Protein AF-A0A671R5Q5-F1 (afdb_monomer_lite)

Radius of gyration: 15.62 Å; chains: 1; bounding box: 50×38×36 Å

Foldseek 3Di:
DDEAEDDAQVSVVVVCQCPDPPALRVVVLCCCLPPQWDQDPVRFTFGPDDLVVCAQNKDWDPCPVVPDPDDPFTKIKAQQLVRRHPHDPSSNPRPPPDPDQRSFKMKIWTWDDDPPTTTTQKIKIWGWDWDADPPPRDTDTDIHIYMYSNSNRHD

Secondary structure (DSSP, 8-state):
--EEEP-SHHHHHHHTTT-SSS--HHHHHHHIIIIIEEE-TTS-EEESS-TTTTGGG-EEE--TT--S---SS-EEEE--TTS-TT--HHHHTT---SSSGGG--EEEEEEEE-SS-EEEEEEEEEEEEEEEETTTTEEEEEEEEEEES-GGGT-

pLDDT: mean 75.8, std 13.05, range [41.12, 91.0]

Organism: NCBI:txid1608454

Sequence (155 aa):
IMMRILNNLSDLRETRFGQPCPRHGLKLLWWFAHDCVQIDSNGRMTAQCDPANGAFGFHQFYNVDGLLPKTTLPYYELGNLNTPGSLPHYVTENCTGYSDSSNTDRNIVSFKSSWSSALMCSASFTFHSMSFYSSKQQQTHTHTTCRTTSVCYIV

Structure (mmCIF, N/CA/C/O backbone):
data_AF-A0A671R5Q5-F1
#
_entry.id   AF-A0A671R5Q5-F1
#
loop_
_atom_site.group_PDB
_atom_site.id
_atom_site.type_symbol
_atom_site.label_atom_id
_atom_site.label_alt_id
_atom_site.label_comp_id
_atom_site.label_asym_id
_atom_site.label_entity_id
_atom_site.label_seq_id
_atom_site.pdbx_PDB_ins_code
_atom_site.Cartn_x
_atom_site.Cartn_y
_atom_site.Cartn_z
_atom_site.occupancy
_atom_site.B_iso_or_equiv
_atom_site.auth_seq_id
_atom_site.auth_comp_id
_atom_site.auth_asym_id
_atom_site.auth_atom_id
_atom_site.pdbx_PDB_model_num
ATOM 1 N N . ILE A 1 1 ? 10.943 13.515 9.144 1.00 51.81 1 ILE A N 1
ATOM 2 C CA . ILE A 1 1 ? 10.073 12.910 8.105 1.00 51.81 1 ILE A CA 1
ATOM 3 C C . ILE A 1 1 ? 8.771 13.695 8.093 1.00 51.81 1 ILE A C 1
ATOM 5 O O . ILE A 1 1 ? 8.171 13.838 9.151 1.00 51.81 1 ILE A O 1
ATOM 9 N N . MET A 1 2 ? 8.382 14.272 6.955 1.00 55.28 2 MET A N 1
ATOM 10 C CA . MET A 1 2 ? 7.114 14.995 6.819 1.00 55.28 2 MET A CA 1
ATOM 11 C C . MET A 1 2 ? 6.072 14.029 6.254 1.00 55.28 2 MET A C 1
ATOM 13 O O . MET A 1 2 ? 6.189 13.602 5.109 1.00 55.28 2 MET A O 1
ATOM 17 N N . MET A 1 3 ? 5.097 13.640 7.075 1.00 65.25 3 MET A N 1
ATOM 18 C CA . MET A 1 3 ? 4.002 12.757 6.669 1.00 65.25 3 MET A CA 1
ATOM 19 C C . MET A 1 3 ? 2.825 13.611 6.201 1.00 65.25 3 MET A C 1
ATOM 21 O O . MET A 1 3 ? 2.312 14.420 6.973 1.00 65.25 3 MET A O 1
ATOM 25 N N . ARG A 1 4 ? 2.402 13.442 4.945 1.00 74.06 4 ARG A N 1
ATOM 26 C CA . ARG A 1 4 ? 1.250 14.164 4.382 1.00 74.06 4 ARG A CA 1
ATOM 27 C C . ARG A 1 4 ? -0.003 13.296 4.472 1.00 74.06 4 ARG A C 1
ATOM 29 O O . ARG A 1 4 ? 0.039 12.130 4.087 1.00 74.06 4 ARG A O 1
ATOM 36 N N . ILE A 1 5 ? -1.111 13.853 4.954 1.00 75.50 5 ILE A N 1
ATOM 37 C CA . ILE A 1 5 ? -2.417 13.178 4.920 1.00 75.50 5 ILE A CA 1
ATOM 38 C C . ILE A 1 5 ? -3.061 13.451 3.558 1.00 75.50 5 ILE A C 1
ATOM 40 O O . ILE A 1 5 ? -3.102 14.602 3.131 1.00 75.50 5 ILE A O 1
ATOM 44 N N . LEU A 1 6 ? -3.529 12.403 2.879 1.00 77.94 6 LEU A N 1
ATOM 45 C CA . LEU A 1 6 ? -4.282 12.517 1.629 1.00 77.94 6 LEU A CA 1
ATOM 46 C C . LEU A 1 6 ? -5.766 12.332 1.918 1.00 77.94 6 LEU A C 1
ATOM 48 O O . LEU A 1 6 ? -6.161 11.295 2.461 1.00 77.94 6 LEU A O 1
ATOM 52 N N . ASN A 1 7 ? -6.569 13.316 1.522 1.00 76.06 7 ASN A N 1
ATOM 53 C CA . ASN A 1 7 ? -8.020 13.270 1.687 1.00 76.06 7 ASN A CA 1
ATOM 54 C C . ASN A 1 7 ? -8.759 13.151 0.351 1.00 76.06 7 ASN A C 1
ATOM 56 O O . ASN A 1 7 ? -9.925 12.774 0.340 1.00 76.06 7 ASN A O 1
ATOM 60 N N . ASN A 1 8 ? -8.110 13.491 -0.764 1.00 76.56 8 ASN A N 1
ATOM 61 C CA . ASN A 1 8 ? -8.723 13.491 -2.089 1.00 76.56 8 ASN A CA 1
ATOM 62 C C . ASN A 1 8 ? -7.685 13.259 -3.203 1.00 76.56 8 ASN A C 1
ATOM 64 O O . ASN A 1 8 ? -6.472 13.271 -2.976 1.00 76.56 8 ASN A O 1
ATOM 68 N N . LEU A 1 9 ? -8.173 13.091 -4.432 1.00 77.94 9 LEU A N 1
ATOM 69 C CA . LEU A 1 9 ? -7.342 12.893 -5.620 1.00 77.94 9 LEU A CA 1
ATOM 70 C C . LEU A 1 9 ? -6.397 14.077 -5.910 1.00 77.94 9 LEU A C 1
ATOM 72 O O . LEU A 1 9 ? -5.306 13.876 -6.445 1.00 77.94 9 LEU A O 1
ATOM 76 N N . SER A 1 10 ? -6.782 15.311 -5.563 1.00 79.00 10 SER A N 1
ATOM 77 C CA . SER A 1 10 ? -5.921 16.489 -5.755 1.00 79.00 10 SER A CA 1
ATOM 78 C C . SER A 1 10 ? -4.680 16.413 -4.867 1.00 79.00 10 SER A C 1
ATOM 80 O O . SER A 1 10 ? -3.574 16.646 -5.354 1.00 79.00 10 SER A O 1
ATOM 82 N N . ASP A 1 11 ? -4.841 15.991 -3.608 1.00 7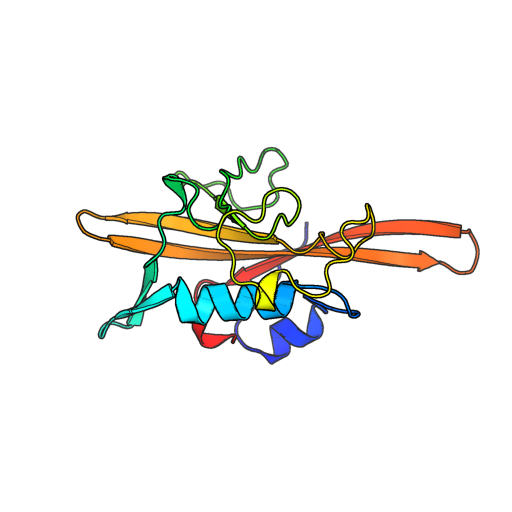9.44 11 ASP A N 1
ATOM 83 C CA . ASP A 1 11 ? -3.713 15.754 -2.704 1.00 79.44 11 ASP A CA 1
ATOM 84 C C . ASP A 1 11 ? -2.748 14.722 -3.291 1.00 79.44 11 ASP A C 1
ATOM 86 O O . ASP A 1 11 ? -1.536 14.927 -3.262 1.00 79.44 11 ASP A O 1
ATOM 90 N N . LEU A 1 12 ? -3.271 13.628 -3.861 1.00 79.88 12 LEU A N 1
ATOM 91 C CA . LEU A 1 12 ? -2.445 12.603 -4.498 1.00 79.88 12 LEU A CA 1
ATOM 92 C C . LEU A 1 12 ? -1.687 13.171 -5.706 1.00 79.88 12 LEU A C 1
ATOM 94 O O . LEU A 1 12 ? -0.484 12.943 -5.837 1.00 79.88 12 LEU A O 1
ATOM 98 N N . ARG A 1 13 ? -2.349 13.952 -6.568 1.00 78.12 13 ARG A N 1
ATOM 99 C CA . ARG A 1 13 ? -1.716 14.560 -7.753 1.00 78.12 13 ARG A CA 1
ATOM 100 C C . ARG A 1 13 ? -0.540 15.463 -7.390 1.00 78.12 13 ARG A C 1
ATOM 102 O O . ARG A 1 13 ? 0.478 15.434 -8.077 1.00 78.12 13 ARG A O 1
ATOM 109 N N . GLU A 1 14 ? -0.649 16.227 -6.310 1.00 79.38 14 GLU A N 1
ATOM 110 C CA . GLU A 1 14 ? 0.429 17.109 -5.850 1.00 79.38 14 GLU A CA 1
ATOM 111 C C . GLU A 1 14 ? 1.665 16.353 -5.353 1.00 79.38 14 GLU A C 1
ATOM 113 O O . GLU A 1 14 ? 2.772 16.891 -5.385 1.00 79.38 14 GLU A O 1
ATOM 118 N N . THR A 1 15 ? 1.505 15.101 -4.920 1.00 74.88 15 THR A N 1
ATOM 119 C CA . THR A 1 15 ? 2.633 14.285 -4.449 1.00 74.88 15 THR A CA 1
ATOM 120 C C . THR A 1 15 ? 3.520 13.789 -5.588 1.00 74.88 15 THR A C 1
ATOM 122 O O . THR A 1 15 ? 4.668 13.441 -5.343 1.00 74.88 15 THR A O 1
ATOM 125 N N . ARG A 1 16 ? 3.028 13.788 -6.838 1.00 74.44 16 ARG A N 1
ATOM 126 C CA . ARG A 1 16 ? 3.673 13.133 -7.995 1.00 74.44 16 ARG A CA 1
ATOM 127 C C . ARG A 1 16 ? 3.847 11.617 -7.834 1.00 74.44 16 ARG A C 1
ATOM 129 O O . ARG A 1 16 ? 4.681 11.015 -8.508 1.00 74.44 16 ARG A O 1
ATOM 136 N N . PHE A 1 17 ? 3.057 10.988 -6.967 1.00 75.00 17 PHE A N 1
ATOM 137 C CA . PHE A 1 17 ? 3.016 9.535 -6.849 1.00 75.00 17 PHE A CA 1
ATOM 138 C C . PHE A 1 17 ? 2.704 8.880 -8.206 1.00 75.00 17 PHE A C 1
ATOM 140 O O . PHE A 1 17 ? 1.806 9.322 -8.927 1.00 75.00 17 PHE A O 1
ATOM 147 N N . GLY A 1 18 ? 3.480 7.855 -8.576 1.00 71.00 18 GLY A N 1
ATOM 148 C CA . GLY A 1 18 ? 3.395 7.209 -9.889 1.00 71.00 18 GLY A CA 1
ATOM 149 C C . GLY A 1 18 ? 3.839 8.079 -11.075 1.00 71.00 18 GLY A C 1
ATOM 150 O O . GLY A 1 18 ? 3.500 7.765 -12.214 1.00 71.00 18 GLY A O 1
ATOM 151 N N . GLN A 1 19 ? 4.588 9.166 -10.840 1.00 70.50 19 GLN A N 1
ATOM 152 C CA . GLN A 1 19 ? 5.145 10.032 -11.886 1.00 70.50 19 GLN A CA 1
ATOM 153 C C . GLN A 1 19 ? 6.659 10.265 -11.704 1.00 70.50 19 GLN A C 1
ATOM 155 O O . GLN A 1 19 ? 7.143 10.300 -10.570 1.00 70.50 19 GLN A O 1
ATOM 160 N N . PRO A 1 20 ? 7.422 10.487 -12.793 1.00 65.69 20 PRO A N 1
ATOM 161 C CA . PRO A 1 20 ? 7.015 10.406 -14.203 1.00 65.69 20 PRO A CA 1
ATOM 162 C C . PRO A 1 20 ? 6.850 8.951 -14.678 1.00 65.69 20 PRO A C 1
ATOM 164 O O . PRO A 1 20 ? 7.353 8.027 -14.043 1.00 65.69 20 PRO A O 1
ATOM 167 N N . CYS A 1 21 ? 6.153 8.741 -15.800 1.00 58.94 21 CYS A N 1
ATOM 168 C CA . CYS A 1 21 ? 6.121 7.437 -16.470 1.00 58.94 21 CYS A CA 1
ATOM 169 C C . CYS A 1 21 ? 7.555 6.934 -16.748 1.00 58.94 21 CYS A C 1
ATOM 171 O O . CYS A 1 21 ? 8.412 7.762 -17.068 1.00 58.94 21 CYS A O 1
ATOM 173 N N . PRO A 1 22 ? 7.834 5.618 -16.685 1.00 61.09 22 PRO A N 1
ATOM 174 C CA . PRO A 1 22 ? 6.918 4.492 -16.487 1.00 61.09 22 PRO A CA 1
ATOM 175 C C . PRO A 1 22 ? 6.902 3.994 -15.027 1.00 61.09 22 PRO A C 1
ATOM 177 O O . PRO A 1 22 ? 7.536 3.002 -14.677 1.00 61.09 22 PRO A O 1
ATOM 180 N N . ARG A 1 23 ? 6.175 4.685 -14.146 1.00 75.31 23 ARG A N 1
ATOM 181 C CA . ARG A 1 23 ? 5.985 4.262 -12.755 1.00 75.31 23 ARG A CA 1
ATOM 182 C C . ARG A 1 23 ? 4.654 3.546 -12.575 1.00 75.31 23 ARG A C 1
ATOM 184 O O . ARG A 1 23 ? 3.641 3.944 -13.148 1.00 75.31 23 ARG A O 1
ATOM 191 N N . HIS A 1 24 ? 4.662 2.491 -11.771 1.00 83.38 24 HIS A N 1
ATOM 192 C CA . HIS A 1 24 ? 3.505 1.620 -11.580 1.00 83.38 24 HIS A CA 1
ATOM 193 C C . HIS A 1 24 ? 2.619 2.024 -10.393 1.00 83.38 24 HIS A C 1
ATOM 195 O O . HIS A 1 24 ? 1.524 1.481 -10.252 1.00 83.38 24 HIS A O 1
ATOM 201 N N . GLY A 1 25 ? 3.041 2.993 -9.567 1.00 83.56 25 GLY A N 1
ATOM 202 C CA . GLY A 1 25 ? 2.347 3.367 -8.334 1.00 83.56 25 GLY A CA 1
ATOM 203 C C . GLY A 1 25 ? 0.855 3.660 -8.509 1.00 83.56 25 GLY A C 1
ATOM 204 O O . GLY A 1 25 ? 0.046 3.152 -7.740 1.00 83.56 25 GLY A O 1
ATOM 205 N N . LEU A 1 26 ? 0.452 4.402 -9.550 1.00 85.06 26 LEU A N 1
ATOM 206 C CA . LEU A 1 26 ? -0.970 4.708 -9.785 1.00 85.06 26 LEU A CA 1
ATOM 207 C C . LEU A 1 26 ? -1.797 3.465 -10.139 1.00 85.06 26 LEU A C 1
ATOM 209 O O . LEU A 1 26 ? -2.905 3.304 -9.635 1.00 85.06 26 LEU A O 1
ATOM 213 N N . LYS A 1 27 ? -1.252 2.565 -10.962 1.00 87.31 27 LYS A N 1
ATOM 214 C CA . LYS A 1 27 ? -1.906 1.296 -11.322 1.00 87.31 27 LYS A CA 1
ATOM 215 C C . LYS A 1 27 ? -2.018 0.374 -10.112 1.00 87.31 27 LYS A C 1
ATOM 217 O O . LYS A 1 27 ? -3.055 -0.250 -9.909 1.00 87.31 27 LYS A O 1
ATOM 222 N N . LEU A 1 28 ? -0.972 0.342 -9.287 1.00 88.44 28 LEU A N 1
ATOM 223 C CA . LEU A 1 28 ? -0.944 -0.403 -8.033 1.00 88.44 28 LEU A CA 1
ATOM 224 C C . LEU A 1 28 ? -1.974 0.124 -7.032 1.00 88.44 28 LEU A C 1
ATOM 226 O O . LEU A 1 28 ? -2.667 -0.659 -6.391 1.00 88.44 28 LEU A O 1
ATOM 230 N N . LEU A 1 29 ? -2.074 1.447 -6.894 1.00 88.12 29 LEU A N 1
ATOM 231 C CA . LEU A 1 29 ? -3.055 2.098 -6.033 1.00 88.12 29 LEU A CA 1
ATOM 232 C C . LEU A 1 29 ? -4.483 1.808 -6.493 1.00 88.12 29 LEU A C 1
ATOM 234 O O . LEU A 1 29 ? -5.321 1.472 -5.661 1.00 88.12 29 LEU A O 1
ATOM 238 N N . TRP A 1 30 ? -4.737 1.897 -7.800 1.00 88.25 30 TRP A N 1
ATOM 239 C CA . TRP A 1 30 ? -6.038 1.570 -8.375 1.00 88.25 30 TRP A CA 1
ATOM 240 C C . TRP A 1 30 ? -6.419 0.113 -8.101 1.00 88.25 30 TRP A C 1
ATOM 242 O O . TRP A 1 30 ? -7.475 -0.133 -7.530 1.00 88.25 30 TRP A O 1
ATOM 252 N N . TRP A 1 31 ? -5.528 -0.838 -8.407 1.00 91.00 31 TRP A N 1
ATOM 253 C CA . TRP A 1 31 ? -5.750 -2.258 -8.112 1.00 91.00 31 TRP A CA 1
ATOM 254 C C . TRP A 1 31 ? -6.009 -2.493 -6.622 1.00 91.00 31 TRP A C 1
ATOM 256 O O . TRP A 1 31 ? -6.950 -3.179 -6.241 1.00 91.00 31 TRP A O 1
ATOM 266 N N . PHE A 1 32 ? -5.202 -1.886 -5.749 1.00 89.38 32 PHE A N 1
ATOM 267 C CA . PHE A 1 32 ? -5.368 -2.062 -4.312 1.00 89.38 32 PHE A CA 1
ATOM 268 C C . PHE A 1 32 ? -6.741 -1.563 -3.838 1.00 89.38 32 PHE A C 1
ATOM 270 O O . PHE A 1 32 ? -7.418 -2.261 -3.086 1.00 89.38 32 PHE A O 1
ATOM 277 N N . ALA A 1 33 ? -7.162 -0.381 -4.293 1.00 88.00 33 ALA A N 1
ATOM 278 C CA . ALA A 1 33 ? -8.432 0.220 -3.902 1.00 88.00 33 ALA A CA 1
ATOM 279 C C . ALA A 1 33 ? -9.655 -0.483 -4.509 1.00 88.00 33 ALA A C 1
ATOM 281 O O . ALA A 1 33 ? -10.698 -0.505 -3.860 1.00 88.00 33 ALA A O 1
ATOM 282 N N . HIS A 1 34 ? -9.536 -1.010 -5.730 1.00 88.12 34 HIS A N 1
ATOM 283 C CA . HIS A 1 34 ? -10.645 -1.599 -6.478 1.00 88.12 34 HIS A CA 1
ATOM 284 C C . HIS A 1 34 ? -10.809 -3.102 -6.222 1.00 88.12 34 HIS A C 1
ATOM 286 O O . HIS A 1 34 ? -11.927 -3.571 -6.029 1.00 88.12 34 HIS A O 1
ATOM 292 N N . ASP A 1 35 ? -9.702 -3.848 -6.195 1.00 89.06 35 ASP A N 1
ATOM 293 C CA . ASP A 1 35 ? -9.711 -5.312 -6.153 1.00 89.06 35 ASP A CA 1
ATOM 294 C C . ASP A 1 35 ? -9.388 -5.876 -4.763 1.00 89.06 35 ASP A C 1
ATOM 296 O O . ASP A 1 35 ? -9.945 -6.902 -4.375 1.00 89.06 35 ASP A O 1
ATOM 300 N N . CYS A 1 36 ? -8.497 -5.236 -3.989 1.00 87.44 36 CYS A N 1
ATOM 301 C CA . CYS A 1 36 ? -8.179 -5.725 -2.640 1.00 87.44 36 CYS A CA 1
ATOM 302 C C . CYS A 1 36 ? -9.071 -5.113 -1.549 1.00 87.44 36 CYS A C 1
ATOM 304 O O . CYS A 1 36 ? -9.319 -5.778 -0.544 1.00 87.44 36 CYS A O 1
ATOM 306 N N . VAL A 1 37 ? -9.567 -3.882 -1.691 1.00 87.62 37 VAL A N 1
ATOM 307 C CA . VAL A 1 37 ? -10.375 -3.239 -0.642 1.00 87.62 37 VAL A CA 1
ATOM 308 C C . VAL A 1 37 ? -11.856 -3.237 -1.006 1.00 87.62 37 VAL A C 1
ATOM 310 O O . VAL A 1 37 ? -12.256 -2.729 -2.045 1.00 87.62 37 VAL A O 1
ATOM 313 N N . GLN A 1 38 ? -12.691 -3.747 -0.101 1.00 87.94 38 GLN A N 1
ATOM 314 C CA . GLN A 1 38 ? -14.146 -3.656 -0.199 1.00 87.94 38 GLN A CA 1
ATOM 315 C C . GLN A 1 38 ? -14.697 -2.740 0.893 1.00 87.94 38 GLN A C 1
ATOM 317 O O . GLN A 1 38 ? -14.291 -2.833 2.053 1.00 87.94 38 GLN A O 1
ATOM 322 N N . ILE A 1 39 ? -15.657 -1.887 0.533 1.00 86.25 39 ILE A N 1
ATOM 323 C CA . ILE A 1 39 ? -16.432 -1.086 1.482 1.00 86.25 39 ILE A CA 1
ATOM 324 C C . ILE A 1 39 ? -17.755 -1.803 1.771 1.00 86.25 39 ILE A C 1
ATOM 326 O O . ILE A 1 39 ? -18.513 -2.097 0.847 1.00 86.25 39 ILE A O 1
ATOM 330 N N . ASP A 1 40 ? -18.033 -2.087 3.044 1.00 84.06 40 ASP A N 1
ATOM 331 C CA . ASP A 1 40 ? -19.326 -2.636 3.465 1.00 84.06 40 ASP A CA 1
ATOM 332 C C . ASP A 1 40 ? -20.423 -1.555 3.551 1.00 84.06 40 ASP A C 1
ATOM 334 O O . ASP A 1 40 ? -20.168 -0.353 3.446 1.00 84.06 40 ASP A O 1
ATOM 338 N N . SER A 1 41 ? -21.670 -1.967 3.795 1.00 85.06 41 SER A N 1
ATOM 339 C CA . SER A 1 41 ? -22.809 -1.046 3.933 1.00 85.06 41 SER A CA 1
ATOM 340 C C 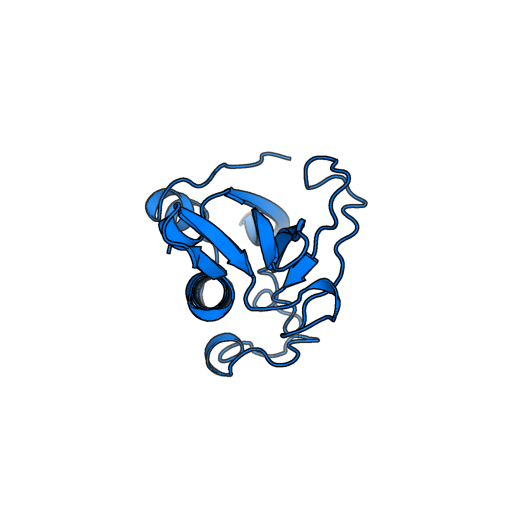. SER A 1 41 ? -22.683 -0.053 5.098 1.00 85.06 41 SER A C 1
ATOM 342 O O . SER A 1 41 ? -23.435 0.915 5.155 1.00 85.06 41 SER A O 1
ATOM 344 N N . ASN A 1 42 ? -21.753 -0.281 6.031 1.00 84.56 42 ASN A N 1
ATOM 345 C CA . ASN A 1 42 ? -21.456 0.604 7.157 1.00 84.56 42 ASN A CA 1
ATOM 346 C C . ASN A 1 42 ? -20.260 1.528 6.866 1.00 84.56 42 ASN A C 1
ATOM 348 O O . ASN A 1 42 ? -19.774 2.204 7.775 1.00 84.56 42 ASN A O 1
ATOM 352 N N . GLY A 1 43 ? -19.747 1.536 5.631 1.00 79.94 43 GLY A N 1
ATOM 353 C CA . GLY A 1 43 ? -18.589 2.329 5.232 1.00 79.94 43 GLY A CA 1
ATOM 354 C C . GLY A 1 43 ? -17.249 1.765 5.713 1.00 79.94 43 GLY A C 1
ATOM 355 O O . GLY A 1 43 ? -16.241 2.472 5.656 1.00 79.94 43 GLY A O 1
ATOM 356 N N . ARG A 1 44 ? -17.199 0.521 6.210 1.00 82.44 44 ARG A N 1
ATOM 357 C CA . ARG A 1 44 ? -15.958 -0.101 6.689 1.00 82.44 44 ARG A CA 1
ATOM 358 C C . ARG A 1 44 ? -15.175 -0.683 5.524 1.00 82.44 44 ARG A C 1
ATOM 360 O O . ARG A 1 44 ? -15.700 -1.485 4.759 1.00 82.44 44 ARG A O 1
ATOM 367 N N . MET A 1 45 ? -13.899 -0.321 5.442 1.00 84.19 45 MET A N 1
ATOM 368 C CA . MET A 1 45 ? -12.967 -0.870 4.461 1.00 84.19 45 MET A CA 1
ATOM 369 C C . MET A 1 45 ? -12.364 -2.176 4.975 1.00 84.19 45 MET A C 1
ATOM 371 O O . MET A 1 45 ? -11.695 -2.194 6.009 1.00 84.19 45 MET A O 1
ATOM 375 N N . THR A 1 46 ? -12.581 -3.262 4.246 1.00 85.75 46 THR A N 1
ATOM 376 C CA . THR A 1 46 ? -12.062 -4.597 4.560 1.00 85.75 46 THR A CA 1
ATOM 377 C C . THR A 1 46 ? -11.181 -5.108 3.430 1.00 85.75 46 THR A C 1
ATOM 379 O O . THR A 1 46 ? -11.412 -4.783 2.267 1.00 85.75 46 THR A O 1
ATOM 382 N N . ALA A 1 47 ? -10.151 -5.877 3.774 1.00 84.06 47 ALA A N 1
ATOM 383 C CA . ALA A 1 47 ? -9.310 -6.540 2.790 1.00 84.06 47 ALA A CA 1
ATOM 384 C C . ALA A 1 47 ? -10.000 -7.813 2.285 1.00 84.06 47 ALA A C 1
ATOM 386 O O . ALA A 1 47 ? -10.365 -8.679 3.079 1.00 84.06 47 ALA A O 1
ATOM 387 N N . GLN A 1 48 ? -10.135 -7.922 0.969 1.00 85.69 48 GLN A N 1
ATOM 388 C CA . GLN A 1 48 ? -10.438 -9.156 0.244 1.00 85.69 48 GLN A CA 1
ATOM 389 C C . GLN A 1 48 ? -9.176 -9.993 0.016 1.00 85.69 48 GLN A C 1
ATOM 391 O O . GLN A 1 48 ? -9.249 -11.207 -0.154 1.00 85.69 48 GLN A O 1
ATOM 396 N N . CYS A 1 49 ? -8.010 -9.346 0.026 1.00 83.38 49 CYS A N 1
ATOM 397 C CA . CYS A 1 49 ? -6.725 -10.020 -0.026 1.00 83.38 49 CYS A CA 1
ATOM 398 C C . CYS A 1 49 ? -6.182 -10.291 1.387 1.00 83.38 49 CYS A C 1
ATOM 400 O O . CYS A 1 49 ? -6.502 -9.554 2.317 1.00 83.38 49 CYS A O 1
ATOM 402 N N . ASP A 1 50 ? -5.368 -11.341 1.550 1.00 84.75 50 ASP A N 1
ATOM 403 C CA . ASP A 1 50 ? -4.698 -11.663 2.817 1.00 84.75 50 ASP A CA 1
ATOM 404 C C . ASP A 1 50 ? -3.206 -11.280 2.757 1.00 84.75 50 ASP A C 1
ATOM 406 O O . ASP A 1 50 ? -2.390 -12.030 2.205 1.00 84.75 50 ASP A O 1
ATOM 410 N N . PRO A 1 51 ? -2.820 -10.123 3.327 1.00 84.69 51 PRO A N 1
ATOM 411 C CA . PRO A 1 51 ? -1.433 -9.677 3.334 1.00 84.69 51 PRO A CA 1
ATOM 412 C C . PRO A 1 51 ? -0.532 -10.551 4.209 1.00 84.69 51 PRO A C 1
ATOM 414 O O . PRO A 1 51 ? 0.669 -10.619 3.960 1.00 84.69 51 PRO A O 1
ATOM 417 N N . ALA A 1 52 ? -1.084 -11.217 5.232 1.00 85.19 52 ALA A N 1
ATOM 418 C CA . ALA A 1 52 ? -0.303 -12.014 6.174 1.00 85.19 52 ALA A CA 1
ATOM 419 C C . ALA A 1 52 ? 0.242 -13.293 5.528 1.00 85.19 52 ALA A C 1
ATOM 421 O O . ALA A 1 52 ? 1.341 -13.727 5.865 1.00 85.19 52 ALA A O 1
ATOM 422 N N . ASN A 1 53 ? -0.493 -13.843 4.561 1.00 86.56 53 ASN A N 1
ATOM 423 C CA . ASN A 1 53 ? -0.074 -14.994 3.762 1.00 86.56 53 ASN A CA 1
ATOM 424 C C . ASN A 1 53 ? 0.739 -14.609 2.510 1.00 86.56 53 ASN A C 1
ATOM 426 O O . ASN A 1 53 ? 1.067 -15.473 1.699 1.00 86.56 53 ASN A O 1
ATOM 430 N N . GLY A 1 54 ? 1.058 -13.323 2.329 1.00 84.62 54 GLY A N 1
ATOM 431 C CA . GLY A 1 54 ? 1.843 -12.839 1.191 1.00 84.62 54 GLY A CA 1
ATOM 432 C C . GLY A 1 54 ? 1.102 -12.858 -0.149 1.00 84.62 54 GLY A C 1
ATOM 433 O O . GLY A 1 54 ? 1.737 -12.882 -1.208 1.00 84.62 54 GLY A O 1
ATOM 434 N N . ALA A 1 55 ? -0.239 -12.849 -0.132 1.00 87.12 55 ALA A N 1
ATOM 435 C CA . ALA A 1 55 ? -1.043 -12.783 -1.352 1.00 87.12 55 ALA A CA 1
ATOM 436 C C . ALA A 1 55 ? -0.593 -11.600 -2.228 1.00 87.12 55 ALA A C 1
ATOM 438 O O . ALA A 1 55 ? -0.193 -10.567 -1.708 1.00 87.12 55 ALA A O 1
ATOM 439 N N . PHE A 1 56 ? -0.621 -11.729 -3.556 1.00 87.56 56 PHE A N 1
ATOM 440 C CA . PHE A 1 56 ? -0.265 -10.628 -4.472 1.00 87.56 56 PHE A CA 1
ATOM 441 C C . PHE A 1 56 ? 1.112 -9.976 -4.214 1.00 87.56 56 PHE A C 1
ATOM 443 O O . PHE A 1 56 ? 1.333 -8.829 -4.583 1.00 87.56 56 PHE A O 1
ATOM 450 N N . GLY A 1 57 ? 2.046 -10.694 -3.580 1.00 87.56 57 GLY A N 1
ATOM 451 C CA . GLY A 1 57 ? 3.377 -10.163 -3.283 1.00 87.56 57 GLY A CA 1
ATOM 452 C C . GLY A 1 57 ? 3.420 -9.206 -2.089 1.00 87.56 57 GLY A C 1
ATOM 453 O O . GLY A 1 57 ? 4.317 -8.366 -2.034 1.00 87.56 57 GLY A O 1
ATOM 454 N N . PHE A 1 58 ? 2.477 -9.310 -1.145 1.00 90.12 58 PHE A N 1
ATOM 455 C CA . PHE A 1 58 ? 2.609 -8.647 0.153 1.00 90.12 58 PHE A CA 1
ATOM 456 C C . PHE A 1 58 ? 3.803 -9.199 0.938 1.00 90.12 58 PHE A C 1
ATOM 458 O O . PHE A 1 58 ? 4.029 -10.407 0.980 1.00 90.12 58 PHE A O 1
ATOM 465 N N . HIS A 1 59 ? 4.524 -8.312 1.622 1.00 89.94 59 HIS A N 1
ATOM 466 C CA . HIS A 1 59 ? 5.589 -8.671 2.563 1.00 89.94 59 HIS A CA 1
ATOM 467 C C . HIS A 1 59 ? 5.413 -7.907 3.869 1.00 89.94 59 HIS A C 1
ATOM 469 O O . HIS A 1 59 ? 4.870 -6.805 3.883 1.00 89.94 59 HIS A O 1
ATOM 475 N N . GLN A 1 60 ? 5.859 -8.470 4.990 1.00 89.88 60 GLN A N 1
ATOM 476 C CA . GLN A 1 60 ? 5.787 -7.768 6.270 1.00 89.88 60 GLN A CA 1
ATOM 477 C C . GLN A 1 60 ? 6.779 -6.595 6.299 1.00 89.88 60 GLN A C 1
ATOM 479 O O . GLN A 1 60 ? 7.978 -6.773 6.098 1.00 89.88 60 GLN A O 1
ATOM 484 N N . PHE A 1 61 ? 6.283 -5.396 6.608 1.00 89.38 61 PHE A N 1
ATOM 485 C CA . PHE A 1 61 ? 7.086 -4.186 6.756 1.00 89.38 61 PHE A CA 1
ATOM 486 C C . PHE A 1 61 ? 7.347 -3.901 8.240 1.00 89.38 61 PHE A C 1
ATOM 488 O O . PHE A 1 61 ? 6.446 -3.535 8.993 1.00 89.38 61 PHE A O 1
ATOM 495 N N . TYR A 1 62 ? 8.595 -4.045 8.686 1.00 86.62 62 TYR A N 1
ATOM 496 C CA . TYR A 1 62 ? 8.941 -3.936 10.112 1.00 86.62 62 TYR A CA 1
ATOM 497 C C . TYR A 1 62 ? 9.100 -2.501 10.630 1.00 86.62 62 TYR A C 1
ATOM 499 O O . TYR A 1 62 ? 9.264 -2.307 11.832 1.00 86.62 62 TYR A O 1
ATOM 507 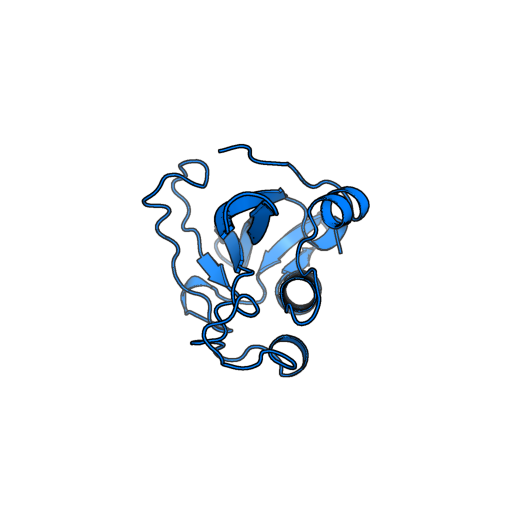N N . ASN A 1 63 ? 9.040 -1.489 9.754 1.00 86.06 63 ASN A N 1
ATOM 508 C CA . ASN A 1 63 ? 9.152 -0.075 10.129 1.00 86.06 63 ASN A CA 1
ATOM 509 C C . ASN A 1 63 ? 10.379 0.241 11.020 1.00 86.06 63 ASN A C 1
ATOM 511 O O . ASN A 1 63 ? 10.291 1.050 11.945 1.00 86.06 63 ASN A O 1
ATOM 515 N N . VAL A 1 64 ? 11.518 -0.409 10.749 1.00 83.06 64 VAL A N 1
ATOM 516 C CA . VAL A 1 64 ? 12.754 -0.307 11.553 1.00 83.06 64 VAL A CA 1
ATOM 517 C C . VAL A 1 64 ? 13.278 1.127 11.654 1.00 83.06 64 VAL A C 1
ATOM 519 O O . VAL A 1 64 ? 13.687 1.555 12.730 1.00 83.06 64 VAL A O 1
ATOM 522 N N . ASP A 1 65 ? 13.153 1.899 10.574 1.00 80.06 65 ASP A N 1
ATOM 523 C CA . ASP A 1 65 ? 13.603 3.294 10.498 1.00 80.06 65 ASP A CA 1
ATOM 524 C C . ASP A 1 65 ? 12.583 4.296 11.073 1.00 80.06 65 ASP A C 1
ATOM 526 O O . ASP A 1 65 ? 12.796 5.508 11.031 1.00 80.06 65 ASP A O 1
ATOM 530 N N . GLY A 1 66 ? 11.445 3.819 11.594 1.00 81.62 66 GLY A N 1
ATOM 531 C CA . GLY A 1 66 ? 10.408 4.676 12.174 1.00 81.62 66 GLY A CA 1
ATOM 532 C C . GLY A 1 66 ? 9.728 5.608 11.163 1.00 81.62 66 GLY A C 1
ATOM 533 O O . GLY A 1 66 ? 9.326 6.714 11.522 1.00 81.62 66 GLY A O 1
ATOM 534 N N . LEU A 1 67 ? 9.593 5.174 9.904 1.00 80.81 67 LEU A N 1
ATOM 535 C CA . LEU A 1 67 ? 8.917 5.924 8.837 1.00 80.81 67 LEU A CA 1
ATOM 536 C C . LEU A 1 67 ? 7.421 6.134 9.111 1.00 80.81 67 LEU A C 1
ATOM 538 O O . LEU A 1 67 ? 6.846 7.151 8.716 1.00 80.81 67 LEU A O 1
ATOM 542 N N . LEU A 1 68 ? 6.793 5.163 9.773 1.00 82.06 68 LEU A N 1
ATOM 543 C CA . LEU A 1 68 ? 5.380 5.151 10.136 1.00 82.06 68 LEU A CA 1
ATOM 544 C C . LEU A 1 68 ? 5.198 5.253 11.657 1.00 82.06 68 LEU A C 1
ATOM 546 O O . LEU A 1 68 ? 6.121 4.939 12.417 1.00 82.06 68 LEU A O 1
ATOM 550 N N . PRO A 1 69 ? 4.007 5.650 12.141 1.00 84.00 69 PRO A N 1
ATOM 551 C CA . PRO A 1 69 ? 3.729 5.685 13.569 1.00 84.00 69 PRO A CA 1
ATOM 552 C C . PRO A 1 69 ? 3.876 4.288 14.178 1.00 84.00 69 PRO A C 1
ATOM 554 O O . PRO A 1 69 ? 3.465 3.289 13.579 1.00 84.00 69 PRO A O 1
ATOM 557 N N . LYS A 1 70 ? 4.434 4.211 15.389 1.00 83.81 70 LYS A N 1
ATOM 558 C CA . LYS A 1 70 ? 4.487 2.951 16.136 1.00 83.81 70 LYS A CA 1
ATOM 559 C C . LYS A 1 70 ? 3.064 2.506 16.477 1.00 83.81 70 LYS A C 1
ATOM 561 O O . LYS A 1 70 ? 2.274 3.283 17.005 1.00 83.81 70 LYS A O 1
ATOM 566 N N . THR A 1 71 ? 2.750 1.258 16.164 1.00 84.12 71 THR A N 1
ATOM 567 C CA . THR A 1 71 ? 1.457 0.614 16.414 1.00 84.12 71 THR A CA 1
ATOM 568 C C . THR A 1 71 ? 1.706 -0.842 16.796 1.00 84.12 71 THR A C 1
ATOM 570 O O . THR A 1 71 ? 2.777 -1.380 16.523 1.00 84.12 71 THR A O 1
ATOM 573 N N . THR A 1 72 ? 0.733 -1.469 17.448 1.00 85.31 72 THR A N 1
ATOM 574 C CA . THR A 1 72 ? 0.751 -2.906 17.756 1.00 85.31 72 THR A CA 1
ATOM 575 C C . THR A 1 72 ? 0.298 -3.764 16.575 1.00 85.31 72 THR A C 1
ATOM 577 O O . THR A 1 72 ? 0.450 -4.981 16.613 1.00 85.31 72 THR A O 1
ATOM 580 N N . LEU A 1 73 ? -0.269 -3.144 15.534 1.00 86.88 73 LEU A N 1
ATOM 581 C CA . LEU A 1 73 ? -0.698 -3.831 14.321 1.00 86.88 73 LEU A CA 1
ATOM 582 C C . LEU A 1 73 ? 0.477 -4.038 13.355 1.00 86.88 73 LEU A C 1
ATOM 584 O O . LEU A 1 73 ? 1.338 -3.163 13.243 1.00 86.88 73 LEU A O 1
ATOM 588 N N . PRO A 1 74 ? 0.508 -5.154 12.610 1.00 88.12 74 PRO A N 1
ATOM 589 C CA . PRO A 1 74 ? 1.494 -5.335 11.559 1.00 88.12 74 PRO A CA 1
ATOM 590 C C . PRO A 1 74 ? 1.279 -4.324 10.423 1.00 88.12 74 PRO A C 1
ATOM 592 O O . PRO A 1 74 ? 0.153 -3.903 10.125 1.00 88.12 74 PRO A O 1
ATOM 595 N N . TYR A 1 75 ? 2.385 -3.955 9.782 1.00 90.12 75 TYR A N 1
ATOM 596 C CA . TYR A 1 75 ? 2.387 -3.294 8.484 1.00 90.12 75 TYR A CA 1
ATOM 597 C C . TYR A 1 75 ? 2.789 -4.303 7.415 1.00 90.12 75 TYR A C 1
ATOM 599 O O . TYR A 1 75 ? 3.660 -5.145 7.644 1.00 90.12 75 TYR A O 1
ATOM 607 N N . TYR A 1 76 ? 2.185 -4.180 6.242 1.00 90.50 76 TYR A N 1
ATOM 608 C CA . TYR A 1 76 ? 2.508 -4.974 5.066 1.00 90.50 76 TYR A CA 1
ATOM 609 C C . TYR A 1 76 ? 2.802 -4.047 3.900 1.00 90.50 76 TYR A C 1
ATOM 611 O O . TYR A 1 76 ? 2.073 -3.083 3.688 1.00 90.50 76 TYR A O 1
ATOM 619 N N . GLU A 1 77 ? 3.863 -4.322 3.159 1.00 90.19 77 GLU A N 1
ATOM 620 C CA . GLU A 1 77 ? 4.226 -3.603 1.946 1.00 90.19 77 GLU A CA 1
ATOM 621 C C . GLU A 1 77 ? 3.819 -4.376 0.693 1.00 90.19 77 GLU A C 1
ATOM 623 O O . GLU A 1 77 ? 3.810 -5.604 0.673 1.00 90.19 77 GLU A O 1
ATOM 628 N N . LEU A 1 78 ? 3.506 -3.627 -0.358 1.00 89.88 78 LEU A N 1
ATOM 629 C CA . LEU A 1 78 ? 3.119 -4.106 -1.677 1.00 89.88 78 LEU A CA 1
ATOM 630 C C . LEU A 1 78 ? 3.758 -3.219 -2.748 1.00 89.88 78 LEU A C 1
ATOM 632 O O . LEU A 1 78 ? 3.984 -2.030 -2.521 1.00 89.88 78 LEU A O 1
ATOM 636 N N . GLY A 1 79 ? 3.986 -3.779 -3.935 1.00 84.69 79 GLY A N 1
ATOM 637 C CA . GLY A 1 79 ? 4.484 -3.038 -5.098 1.00 84.69 79 GLY A CA 1
ATOM 638 C C . GLY A 1 79 ? 5.960 -3.272 -5.369 1.00 84.69 79 GLY A C 1
ATOM 639 O O . GLY A 1 79 ? 6.561 -2.571 -6.172 1.00 84.69 79 GLY A O 1
ATOM 640 N N . ASN A 1 80 ? 6.581 -4.247 -4.703 1.00 85.06 80 ASN A N 1
ATOM 641 C CA . ASN A 1 80 ? 7.910 -4.681 -5.091 1.00 85.06 80 ASN A CA 1
ATOM 642 C C . ASN A 1 80 ? 7.820 -5.592 -6.317 1.00 85.06 80 ASN A C 1
ATOM 644 O O . ASN A 1 80 ? 7.491 -6.769 -6.217 1.00 85.06 80 ASN A O 1
ATOM 648 N N . LEU A 1 81 ? 8.157 -5.053 -7.482 1.00 79.62 81 LEU A N 1
ATOM 649 C CA . LEU A 1 81 ? 8.055 -5.779 -8.746 1.00 79.62 81 LEU A CA 1
ATOM 650 C C . LEU A 1 81 ? 9.192 -6.766 -9.008 1.00 79.62 81 LEU A C 1
ATOM 652 O O . LEU A 1 81 ? 9.133 -7.506 -9.984 1.00 79.62 81 LEU A O 1
ATOM 656 N N . ASN A 1 82 ? 10.195 -6.825 -8.129 1.00 78.00 82 ASN A N 1
ATOM 657 C CA . ASN A 1 82 ? 11.159 -7.928 -8.130 1.00 78.00 82 ASN A CA 1
ATOM 658 C C . ASN A 1 82 ? 10.518 -9.210 -7.574 1.00 78.00 82 ASN A C 1
ATOM 660 O O . ASN A 1 82 ? 10.960 -10.315 -7.875 1.00 78.00 82 ASN A O 1
ATOM 664 N N . THR A 1 83 ? 9.468 -9.059 -6.764 1.00 79.25 83 THR A N 1
ATOM 665 C CA . THR A 1 83 ? 8.679 -10.138 -6.168 1.00 79.25 83 THR A CA 1
ATOM 666 C C . THR A 1 83 ? 7.184 -9.830 -6.321 1.00 79.25 83 THR A C 1
ATOM 668 O O . THR A 1 83 ? 6.462 -9.746 -5.326 1.00 79.25 83 THR A O 1
ATOM 671 N N . PRO A 1 84 ? 6.684 -9.674 -7.567 1.00 77.56 84 PRO A N 1
ATOM 672 C CA . PRO A 1 84 ? 5.343 -9.148 -7.833 1.00 77.56 84 PRO A CA 1
ATOM 673 C C . PRO A 1 84 ? 4.224 -10.111 -7.404 1.00 77.56 84 PRO A C 1
ATOM 675 O O . PRO A 1 84 ? 3.051 -9.741 -7.408 1.00 77.56 84 PRO A O 1
ATOM 678 N N . GLY A 1 85 ? 4.568 -11.356 -7.057 1.00 85.25 85 GLY A N 1
ATOM 679 C CA . GLY A 1 85 ? 3.613 -12.391 -6.683 1.00 85.25 85 GLY A CA 1
ATOM 680 C C . GLY A 1 85 ? 2.578 -12.602 -7.785 1.00 85.25 85 GLY A C 1
ATOM 681 O O . GLY A 1 85 ? 2.927 -12.821 -8.943 1.00 85.25 85 GLY A O 1
ATOM 682 N N . SER A 1 86 ? 1.304 -12.516 -7.411 1.00 88.50 86 SER A N 1
ATOM 683 C CA . SER A 1 86 ? 0.158 -12.664 -8.317 1.00 88.50 86 SER A CA 1
ATOM 684 C C . SER A 1 86 ? -0.461 -11.326 -8.744 1.00 88.50 86 SER A C 1
ATOM 686 O O . SER A 1 86 ? -1.643 -11.296 -9.083 1.00 88.50 86 SER A O 1
ATOM 688 N N . LEU A 1 87 ? 0.286 -10.213 -8.691 1.00 87.75 87 LEU A N 1
ATOM 689 C CA . LEU A 1 87 ? -0.219 -8.921 -9.168 1.00 87.75 87 LEU A CA 1
ATOM 690 C C . LEU A 1 87 ? -0.650 -9.000 -10.645 1.00 87.75 87 LEU A C 1
ATOM 692 O O . LEU A 1 87 ? 0.035 -9.640 -11.449 1.00 87.75 87 LEU A O 1
ATOM 696 N N . PRO A 1 88 ? -1.753 -8.335 -11.033 1.00 88.88 88 PRO A N 1
ATOM 697 C CA . PRO A 1 88 ? -2.210 -8.347 -12.416 1.00 88.88 88 PRO A CA 1
ATOM 698 C C . PRO A 1 88 ? -1.183 -7.762 -13.386 1.00 88.88 88 PRO A C 1
ATOM 700 O O . PRO A 1 88 ? -0.484 -6.800 -13.064 1.00 88.88 88 PRO A O 1
ATOM 703 N N . HIS A 1 89 ? -1.173 -8.269 -14.622 1.00 87.62 89 HIS A N 1
ATOM 704 C CA . HIS A 1 89 ? -0.245 -7.812 -15.660 1.00 87.62 89 HIS A CA 1
ATOM 705 C C . HIS A 1 89 ? -0.308 -6.297 -15.890 1.00 87.62 89 HIS A C 1
ATOM 707 O O . HIS A 1 89 ? 0.725 -5.659 -16.019 1.00 87.62 89 HIS A O 1
ATOM 713 N N . TYR A 1 90 ? -1.494 -5.680 -15.870 1.00 87.06 90 TYR A N 1
ATOM 714 C CA . TYR A 1 90 ? -1.600 -4.235 -16.100 1.00 87.06 90 TYR A CA 1
ATOM 715 C C . TYR A 1 90 ? -0.950 -3.384 -14.994 1.00 87.06 90 TYR A C 1
ATOM 717 O O . TYR A 1 90 ? -0.671 -2.204 -15.218 1.00 87.06 90 TYR A O 1
ATOM 725 N N . VAL A 1 91 ? -0.712 -3.960 -13.809 1.00 85.00 91 VAL A N 1
ATOM 726 C CA . VAL A 1 91 ? 0.015 -3.317 -12.706 1.00 85.00 91 VAL A CA 1
ATOM 727 C C . VAL A 1 91 ? 1.519 -3.441 -12.914 1.00 85.00 91 VAL A C 1
ATOM 729 O O . VAL A 1 91 ? 2.252 -2.503 -12.618 1.00 85.00 91 VAL A O 1
ATOM 732 N N . THR A 1 92 ? 1.976 -4.582 -13.426 1.00 82.56 92 THR A N 1
ATOM 733 C CA . THR A 1 92 ? 3.400 -4.889 -13.603 1.00 82.56 92 THR A CA 1
ATOM 734 C C . THR A 1 92 ? 3.940 -4.466 -14.974 1.00 82.56 92 THR A C 1
ATOM 736 O O . THR A 1 92 ? 5.153 -4.355 -15.153 1.00 82.56 92 THR A O 1
ATOM 739 N N . GLU A 1 93 ? 3.064 -4.193 -15.945 1.00 75.19 93 GLU A N 1
ATOM 740 C CA . GLU A 1 93 ? 3.442 -3.755 -17.287 1.00 75.19 93 GLU A CA 1
ATOM 741 C C . GLU A 1 93 ? 4.111 -2.371 -17.259 1.00 75.19 93 GLU A C 1
ATOM 743 O O . GLU A 1 93 ? 3.747 -1.485 -16.480 1.00 75.19 93 GLU A O 1
ATOM 748 N N . ASN A 1 94 ? 5.056 -2.167 -18.178 1.00 67.62 94 ASN A N 1
ATOM 749 C CA . ASN A 1 94 ? 5.936 -0.993 -18.294 1.00 67.62 94 ASN A CA 1
ATOM 750 C C . ASN A 1 94 ? 7.034 -0.890 -17.234 1.00 67.62 94 ASN A C 1
ATOM 752 O O . ASN A 1 94 ? 7.851 0.029 -17.298 1.00 67.62 94 ASN A O 1
ATOM 756 N N . CYS A 1 95 ? 7.109 -1.832 -16.301 1.00 64.12 95 CYS A N 1
ATOM 757 C CA . CYS A 1 95 ? 8.267 -1.930 -15.435 1.00 64.12 95 CYS A CA 1
AT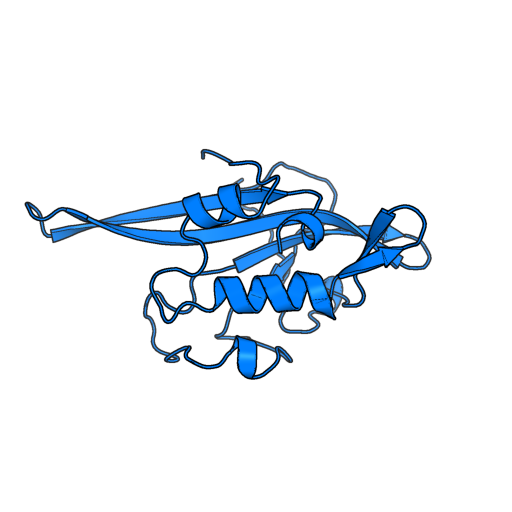OM 758 C C . CYS A 1 95 ? 9.385 -2.599 -16.211 1.00 64.12 95 CYS A C 1
ATOM 760 O O . CYS A 1 95 ? 9.268 -3.724 -16.686 1.00 64.12 95 CYS A O 1
ATOM 762 N N . THR A 1 96 ? 10.460 -1.848 -16.396 1.00 60.00 96 THR A N 1
ATOM 763 C CA . THR A 1 96 ? 11.545 -2.210 -17.305 1.00 60.00 96 THR A CA 1
ATOM 764 C C . THR A 1 96 ? 12.374 -3.388 -16.781 1.00 60.00 96 THR A C 1
ATOM 766 O O . THR A 1 96 ? 13.217 -3.913 -17.501 1.00 60.00 96 THR A O 1
ATOM 769 N N . GLY A 1 97 ? 12.153 -3.799 -15.522 1.00 52.59 97 GLY A N 1
ATOM 770 C CA . GLY A 1 97 ? 12.917 -4.842 -14.834 1.00 52.59 97 GLY A CA 1
AT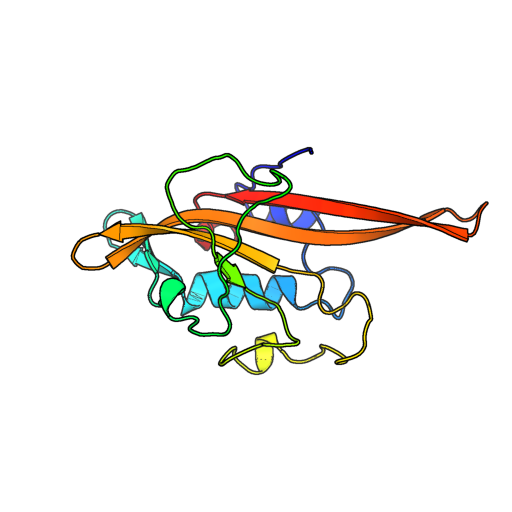OM 771 C C . GLY A 1 97 ? 14.368 -4.445 -14.548 1.00 52.59 97 GLY A C 1
ATOM 772 O O . GLY A 1 97 ? 15.112 -5.226 -13.960 1.00 52.59 97 GLY A O 1
ATOM 773 N N . TYR A 1 98 ? 14.781 -3.241 -14.950 1.00 55.16 98 TYR A N 1
ATOM 774 C CA . TYR A 1 98 ? 16.095 -2.704 -14.645 1.00 55.16 98 TYR A CA 1
ATOM 775 C C . TYR A 1 98 ? 16.133 -2.175 -13.212 1.00 55.16 98 TYR A C 1
ATOM 777 O O . TYR A 1 98 ? 15.113 -1.793 -12.636 1.00 55.16 98 TYR A O 1
ATOM 785 N N . SER A 1 99 ? 17.340 -2.081 -12.655 1.00 56.06 99 SER A N 1
ATOM 786 C CA . SER A 1 99 ? 17.636 -1.372 -11.403 1.00 56.06 99 SER A CA 1
ATOM 787 C C . SER A 1 99 ? 17.496 0.153 -11.564 1.00 56.06 99 SER A C 1
ATOM 789 O O . SER A 1 99 ? 18.379 0.915 -11.174 1.00 56.06 99 SER A O 1
ATOM 791 N N . ASP A 1 100 ? 16.424 0.601 -12.212 1.00 63.25 100 ASP A N 1
ATOM 792 C CA . ASP A 1 100 ? 16.072 1.999 -12.394 1.00 63.25 100 ASP A CA 1
ATOM 793 C C . ASP A 1 100 ? 15.021 2.430 -11.352 1.00 63.25 100 ASP A C 1
ATOM 795 O O . ASP A 1 100 ? 14.622 1.682 -10.457 1.00 63.25 100 ASP A O 1
ATOM 799 N N . SER A 1 101 ? 14.568 3.680 -11.440 1.00 64.19 101 SER A N 1
ATOM 800 C CA . SER A 1 101 ? 13.594 4.218 -10.483 1.00 64.19 101 SER A CA 1
ATOM 801 C C . SER A 1 101 ? 12.132 3.802 -10.734 1.00 64.19 101 SER A C 1
ATOM 803 O O . SER A 1 101 ? 11.241 4.332 -10.066 1.00 64.19 101 SER A O 1
ATOM 805 N N . SER A 1 102 ? 11.855 2.870 -11.659 1.00 66.12 102 SER A N 1
ATOM 806 C CA . SER A 1 102 ? 10.488 2.427 -12.003 1.00 66.12 102 SER A CA 1
ATOM 807 C C . SER A 1 102 ? 9.848 1.519 -10.941 1.00 66.12 102 SER A C 1
ATOM 809 O O . SER A 1 102 ? 8.632 1.566 -10.735 1.00 66.12 102 SER A O 1
ATOM 811 N N . ASN A 1 103 ? 10.656 0.748 -10.202 1.00 74.56 103 ASN A N 1
ATOM 812 C CA . ASN A 1 103 ? 10.219 -0.126 -9.106 1.00 74.56 103 ASN A CA 1
ATOM 813 C C . ASN A 1 103 ? 10.443 0.530 -7.726 1.00 74.56 103 ASN A C 1
ATOM 815 O O . ASN A 1 103 ? 11.022 -0.077 -6.824 1.00 74.56 103 ASN A O 1
ATOM 819 N N . THR A 1 104 ? 10.034 1.790 -7.558 1.00 74.19 104 THR A N 1
ATOM 820 C CA . THR A 1 104 ? 10.252 2.537 -6.300 1.00 74.19 104 THR A CA 1
ATOM 821 C C . THR A 1 104 ? 8.984 2.922 -5.546 1.00 74.19 104 THR A C 1
ATOM 823 O O . THR A 1 104 ? 9.073 3.379 -4.407 1.00 74.19 104 THR A O 1
ATOM 826 N N . ASP A 1 105 ? 7.814 2.726 -6.150 1.00 81.25 105 ASP A N 1
ATOM 827 C CA . ASP A 1 105 ? 6.533 2.983 -5.498 1.00 81.25 105 ASP A CA 1
ATOM 828 C C . ASP A 1 105 ? 6.147 1.780 -4.620 1.00 81.25 105 ASP A C 1
ATOM 830 O O . ASP A 1 105 ? 6.250 0.629 -5.053 1.00 81.25 105 ASP A O 1
ATOM 834 N N . ARG A 1 106 ? 5.724 2.025 -3.377 1.00 85.38 106 ARG A N 1
ATOM 835 C CA . ARG A 1 106 ? 5.221 0.994 -2.459 1.00 85.38 106 ARG A CA 1
ATOM 836 C C . ARG A 1 106 ? 3.941 1.459 -1.780 1.00 85.38 106 ARG A C 1
ATOM 838 O O . ARG A 1 106 ? 3.830 2.603 -1.338 1.00 85.38 106 ARG A O 1
ATOM 845 N N . ASN A 1 107 ? 3.009 0.532 -1.611 1.00 87.56 107 ASN A N 1
ATOM 846 C CA . ASN A 1 107 ? 1.837 0.719 -0.767 1.00 87.56 107 ASN A CA 1
ATOM 847 C C . ASN A 1 107 ? 2.078 -0.037 0.540 1.00 87.56 107 ASN A C 1
ATOM 849 O O . ASN A 1 107 ? 2.219 -1.255 0.528 1.00 87.56 107 ASN A O 1
ATOM 853 N N . ILE A 1 108 ? 2.143 0.677 1.661 1.00 88.19 108 ILE A N 1
ATOM 854 C CA . ILE A 1 108 ? 2.273 0.106 3.000 1.00 88.19 108 ILE A CA 1
ATOM 855 C C . ILE A 1 108 ? 0.930 0.209 3.705 1.00 88.19 108 ILE A C 1
ATOM 857 O O . ILE A 1 108 ? 0.378 1.291 3.865 1.00 88.19 108 ILE A O 1
ATOM 861 N N . VAL A 1 109 ? 0.391 -0.908 4.154 1.00 88.06 109 VAL A N 1
ATOM 862 C CA . VAL A 1 109 ? -0.970 -1.003 4.677 1.00 88.06 109 VAL A CA 1
ATOM 863 C C . VAL A 1 109 ? -0.958 -1.677 6.036 1.00 88.06 109 VAL A C 1
ATOM 865 O O . VAL A 1 109 ? -0.129 -2.538 6.318 1.00 88.06 109 VAL A O 1
ATOM 868 N N . SER A 1 110 ? -1.867 -1.257 6.907 1.00 87.75 110 SER A N 1
ATOM 869 C CA . SER A 1 110 ? -2.071 -1.876 8.211 1.00 87.75 110 SER A CA 1
ATOM 870 C C . SER A 1 110 ? -3.518 -2.301 8.346 1.00 87.75 110 SER A C 1
ATOM 872 O O . SER A 1 110 ? -4.439 -1.504 8.127 1.00 87.75 110 SER A O 1
ATOM 874 N N . PHE A 1 111 ? -3.695 -3.556 8.741 1.00 82.81 111 PHE A N 1
ATOM 875 C CA . PHE A 1 111 ? -4.993 -4.158 8.979 1.00 82.81 111 PHE A CA 1
ATOM 876 C C . PHE A 1 111 ? -5.098 -4.624 10.423 1.00 82.81 111 PHE A C 1
ATOM 878 O O . PHE A 1 111 ? -4.129 -5.088 11.027 1.00 82.81 111 PHE A O 1
ATOM 885 N N . LYS A 1 112 ? -6.308 -4.536 10.963 1.00 82.50 112 LYS A N 1
ATOM 886 C CA . LYS A 1 112 ? -6.696 -5.186 12.205 1.00 82.50 112 LYS A CA 1
ATOM 887 C C . LYS A 1 112 ? -7.488 -6.434 11.852 1.00 82.50 112 LYS A C 1
ATOM 889 O O . LYS A 1 112 ? -8.572 -6.337 11.276 1.00 82.50 112 LYS A O 1
ATOM 894 N N . SER A 1 113 ? -6.956 -7.597 12.211 1.00 72.56 113 SER A N 1
ATOM 895 C CA . SER A 1 113 ? -7.709 -8.842 12.114 1.00 72.56 113 SER A CA 1
ATOM 896 C C . SER A 1 113 ? -8.919 -8.789 13.051 1.00 72.56 113 SER A C 1
ATOM 898 O O . SER A 1 113 ? -8.835 -8.386 14.214 1.00 72.56 113 SER A O 1
ATOM 900 N N . SER A 1 114 ? -10.071 -9.170 12.517 1.00 65.50 114 SER A N 1
ATOM 901 C CA . SER A 1 114 ? -11.287 -9.462 13.265 1.00 65.50 114 SER A CA 1
ATOM 902 C C . SER A 1 114 ? -11.731 -10.888 12.939 1.00 65.50 114 SER A C 1
ATOM 904 O O . SER A 1 114 ? -11.168 -11.525 12.051 1.00 65.50 114 SER A O 1
ATOM 906 N N . TRP A 1 115 ? -12.717 -11.409 13.667 1.00 53.56 115 TRP A N 1
ATOM 907 C CA . TRP A 1 115 ? -13.082 -12.831 13.646 1.00 53.56 115 TRP A CA 1
ATOM 908 C C . TRP A 1 115 ? -13.475 -13.368 12.260 1.00 53.56 115 TRP A C 1
ATOM 910 O O . TRP A 1 115 ? -13.397 -14.571 12.039 1.00 53.56 115 TRP A O 1
ATOM 920 N N . SER A 1 116 ? -13.875 -12.497 11.331 1.00 65.12 116 SER A N 1
ATOM 921 C CA . SER A 1 116 ? -14.300 -12.878 9.979 1.00 65.12 116 SER A CA 1
ATOM 922 C C . SER A 1 116 ? -13.741 -11.988 8.865 1.00 65.12 116 SER A C 1
ATOM 924 O O . SER A 1 116 ? -14.065 -12.211 7.703 1.00 65.12 116 SER A O 1
ATOM 926 N N . SER A 1 117 ? -12.955 -10.954 9.184 1.00 70.12 117 SER A N 1
ATOM 927 C CA . SER A 1 117 ? -12.434 -10.016 8.179 1.00 70.12 117 SER A CA 1
ATOM 928 C C . SER A 1 117 ? -11.221 -9.226 8.671 1.00 70.12 117 SER A C 1
ATOM 930 O O . SER A 1 117 ? -11.060 -8.976 9.869 1.00 70.12 117 SER A O 1
ATOM 932 N N . ALA A 1 118 ? -10.373 -8.792 7.740 1.00 80.06 118 ALA A N 1
ATOM 933 C CA . ALA A 1 118 ? -9.273 -7.872 8.006 1.00 80.06 118 ALA A CA 1
ATOM 934 C C . ALA A 1 118 ? -9.736 -6.430 7.757 1.00 80.06 118 ALA A C 1
ATOM 936 O O . ALA A 1 118 ? -9.915 -6.013 6.615 1.00 80.06 118 ALA A O 1
ATOM 937 N N . LEU A 1 119 ? -9.952 -5.659 8.825 1.00 80.00 119 LEU A N 1
ATOM 938 C CA . LEU A 1 119 ? -10.362 -4.258 8.729 1.00 80.00 119 LEU A CA 1
ATOM 939 C C . LEU A 1 119 ? -9.144 -3.385 8.421 1.00 80.00 119 LEU A C 1
ATOM 941 O O . LEU A 1 119 ? -8.162 -3.420 9.164 1.00 80.00 119 LEU A O 1
ATOM 945 N N . MET A 1 120 ? -9.205 -2.570 7.369 1.00 80.12 120 MET A N 1
ATOM 946 C CA . MET A 1 120 ? -8.128 -1.632 7.063 1.00 80.12 120 MET A CA 1
ATOM 947 C C . MET A 1 120 ? -8.118 -0.495 8.086 1.00 80.12 120 MET A C 1
ATOM 949 O O . MET A 1 120 ? -9.113 0.201 8.271 1.00 80.12 120 MET A O 1
ATOM 953 N N . CYS A 1 121 ? -6.982 -0.295 8.752 1.00 77.69 121 CYS A N 1
ATOM 954 C CA . CYS A 1 121 ? -6.810 0.782 9.728 1.00 77.69 121 CYS A CA 1
ATOM 955 C C . CYS A 1 121 ? -6.120 1.999 9.119 1.00 77.69 121 CYS A C 1
ATOM 957 O O . CYS A 1 121 ? -6.463 3.136 9.436 1.00 77.69 121 CYS A O 1
ATOM 959 N N . SER A 1 122 ? -5.136 1.773 8.251 1.00 78.25 122 SER A N 1
ATOM 960 C CA . SER A 1 122 ? -4.521 2.841 7.470 1.00 78.25 122 SER A CA 1
ATOM 961 C C . SER A 1 122 ? -3.786 2.295 6.260 1.00 78.25 122 SER A C 1
ATOM 963 O O . SER A 1 122 ? -3.207 1.212 6.324 1.00 78.25 122 SER A O 1
ATOM 965 N N . ALA A 1 123 ? -3.738 3.104 5.211 1.00 77.56 123 ALA A N 1
ATOM 966 C CA . ALA A 1 123 ? -2.865 2.923 4.069 1.00 77.56 123 ALA A CA 1
ATOM 967 C C . ALA A 1 123 ? -1.866 4.081 4.005 1.00 77.56 123 ALA A C 1
ATOM 969 O O . ALA A 1 123 ? -2.184 5.235 4.307 1.00 77.56 123 ALA A O 1
ATOM 970 N N . SER A 1 124 ? -0.646 3.763 3.617 1.00 79.56 124 SER A N 1
ATOM 971 C CA . SER A 1 124 ? 0.434 4.695 3.379 1.00 79.56 124 SER A CA 1
ATOM 972 C C . SER A 1 124 ? 1.042 4.421 2.015 1.00 79.56 124 SER A C 1
ATOM 974 O O . SER A 1 124 ? 1.273 3.276 1.650 1.00 79.56 124 SER A O 1
ATOM 976 N N . PHE A 1 125 ? 1.312 5.475 1.262 1.00 79.38 125 PHE A N 1
ATOM 977 C CA . PHE A 1 125 ? 1.921 5.393 -0.059 1.00 79.38 125 PHE A CA 1
ATOM 978 C C . PHE A 1 125 ? 3.307 5.981 0.059 1.00 79.38 125 PHE A C 1
ATOM 980 O O . PHE A 1 125 ? 3.460 7.127 0.496 1.00 79.38 125 PHE A O 1
ATOM 987 N N . THR A 1 126 ? 4.309 5.184 -0.275 1.00 72.25 126 THR A N 1
ATOM 988 C CA . THR A 1 126 ? 5.686 5.639 -0.312 1.00 72.25 126 THR A CA 1
ATOM 989 C C . THR A 1 126 ? 6.181 5.612 -1.739 1.00 72.25 126 THR A C 1
ATOM 991 O O . THR A 1 126 ? 5.862 4.726 -2.529 1.00 72.25 126 THR A O 1
ATOM 994 N N . PHE A 1 127 ? 6.933 6.641 -2.089 1.00 70.12 127 PHE A N 1
ATOM 995 C CA . PHE A 1 127 ? 7.577 6.725 -3.384 1.00 70.12 127 PHE A CA 1
ATOM 996 C C . PHE A 1 127 ? 8.912 7.428 -3.238 1.00 70.12 127 PHE A C 1
ATOM 998 O O . PHE A 1 127 ? 9.140 8.235 -2.328 1.00 70.12 127 PHE A O 1
ATOM 1005 N N . HIS A 1 128 ? 9.802 7.096 -4.160 1.00 62.53 128 HIS A N 1
ATOM 1006 C CA . HIS A 1 128 ? 11.125 7.675 -4.229 1.00 62.53 128 HIS A CA 1
ATOM 1007 C C . HIS A 1 128 ? 11.158 8.756 -5.307 1.00 62.53 128 HIS A C 1
ATOM 1009 O O . HIS A 1 128 ? 10.937 8.475 -6.489 1.00 62.53 128 HIS A O 1
ATOM 1015 N N . SER A 1 129 ? 11.455 9.999 -4.939 1.00 54.03 129 SER A N 1
ATOM 1016 C CA . SER A 1 129 ? 11.716 11.061 -5.917 1.00 54.03 129 SER A CA 1
ATOM 1017 C C . SER A 1 129 ? 13.211 11.377 -5.961 1.00 54.03 129 SER A C 1
ATOM 1019 O O . SER A 1 129 ? 13.793 11.712 -4.926 1.00 54.03 129 SER A O 1
ATOM 1021 N N . MET A 1 130 ? 13.813 11.305 -7.154 1.00 44.81 130 MET A N 1
ATOM 1022 C CA . MET A 1 130 ? 15.161 11.821 -7.415 1.00 44.81 130 MET A CA 1
ATOM 1023 C C . MET A 1 130 ? 15.063 13.268 -7.898 1.00 44.81 130 MET A C 1
ATOM 1025 O O . MET A 1 130 ? 14.344 13.547 -8.857 1.00 44.81 130 MET A O 1
ATOM 1029 N N . SER A 1 131 ? 15.793 14.179 -7.252 1.00 46.28 131 SER A N 1
ATOM 1030 C CA . SER A 1 131 ? 15.976 15.551 -7.743 1.00 46.28 131 SER A CA 1
ATOM 1031 C C . SER A 1 131 ? 17.420 15.744 -8.214 1.00 46.28 131 SER A C 1
ATOM 1033 O O . SER A 1 131 ? 18.355 15.367 -7.508 1.00 46.28 131 SER A O 1
ATOM 1035 N N . PHE A 1 132 ? 17.606 16.331 -9.401 1.00 41.75 132 PHE A N 1
ATOM 1036 C CA . PHE A 1 132 ? 18.923 16.658 -9.960 1.00 41.75 132 PHE A CA 1
ATOM 1037 C C . PHE A 1 132 ? 19.203 18.157 -9.820 1.00 41.75 132 PHE A C 1
ATOM 1039 O O . PHE A 1 132 ? 18.479 18.978 -10.383 1.00 41.75 132 PHE A O 1
ATOM 1046 N N . TYR A 1 133 ? 20.276 18.524 -9.112 1.00 41.69 133 TYR A N 1
ATOM 1047 C CA . TYR A 1 133 ? 20.773 19.903 -9.102 1.00 41.69 133 TYR A CA 1
ATOM 1048 C C . TYR A 1 133 ? 21.805 20.116 -10.216 1.00 41.69 133 TYR A C 1
ATOM 1050 O O . TYR A 1 133 ? 22.894 19.536 -10.204 1.00 41.69 133 TYR A O 1
ATOM 1058 N N . SER A 1 134 ? 21.460 20.997 -11.163 1.00 44.81 134 SER A N 1
ATOM 1059 C CA . SER A 1 134 ? 22.217 21.283 -12.393 1.00 44.81 134 SER A CA 1
ATOM 1060 C C . SER A 1 134 ? 23.657 21.767 -12.175 1.00 44.81 134 SER A C 1
ATOM 1062 O O . SER A 1 134 ? 24.441 21.736 -13.117 1.00 44.81 134 SER A O 1
ATOM 1064 N N . SER A 1 135 ? 24.031 22.224 -10.978 1.00 47.75 135 SER A N 1
ATOM 1065 C CA . SER A 1 135 ? 25.355 22.806 -10.731 1.00 47.75 135 SER A CA 1
ATOM 1066 C C . SER A 1 135 ? 26.377 21.846 -10.113 1.00 47.75 135 SER A C 1
ATOM 1068 O O . SER A 1 135 ? 27.537 22.232 -9.998 1.00 47.75 135 SER A O 1
ATOM 1070 N N . LYS A 1 136 ? 25.996 20.619 -9.707 1.00 42.53 136 LYS A N 1
ATOM 1071 C CA . LYS A 1 136 ? 26.911 19.721 -8.962 1.00 42.53 136 LYS A CA 1
ATOM 1072 C C . LYS A 1 136 ? 26.837 18.217 -9.270 1.00 42.53 136 LYS A C 1
ATOM 1074 O O . LYS A 1 136 ? 27.505 17.462 -8.575 1.00 42.53 136 LYS A O 1
ATOM 1079 N N . GLN A 1 137 ? 26.039 17.753 -10.244 1.00 47.53 137 GLN A N 1
ATOM 1080 C CA . GLN A 1 137 ? 25.762 16.307 -10.440 1.00 47.53 137 GLN A CA 1
ATOM 1081 C C . GLN A 1 137 ? 25.375 15.585 -9.129 1.00 47.53 137 GLN A C 1
ATOM 1083 O O . GLN A 1 137 ? 25.610 14.392 -8.954 1.00 47.53 137 GLN A O 1
ATOM 1088 N N . GLN A 1 138 ? 24.795 16.314 -8.176 1.00 41.12 138 GLN A N 1
ATOM 1089 C CA . GLN A 1 138 ? 24.478 15.788 -6.858 1.00 41.12 138 GLN A CA 1
ATOM 1090 C C . GLN A 1 138 ? 23.031 15.297 -6.882 1.00 41.12 138 GLN A C 1
ATOM 1092 O O . GLN A 1 138 ? 22.119 16.063 -7.204 1.00 41.12 138 GLN A O 1
ATOM 1097 N N . GLN A 1 139 ? 22.846 14.008 -6.601 1.00 44.28 139 GLN A N 1
ATOM 1098 C CA . GLN A 1 139 ? 21.540 13.359 -6.532 1.00 44.28 139 GLN A CA 1
ATOM 1099 C C . GLN A 1 139 ? 21.017 13.460 -5.099 1.00 44.28 139 GLN A C 1
ATOM 1101 O O . GLN A 1 139 ? 21.723 13.106 -4.154 1.00 44.28 139 GLN A O 1
ATOM 1106 N N . THR A 1 140 ? 19.789 13.946 -4.923 1.00 44.03 140 THR A N 1
ATOM 1107 C CA . THR A 1 140 ? 19.094 13.872 -3.633 1.00 44.03 140 THR A CA 1
ATOM 1108 C C . THR A 1 140 ? 17.953 12.869 -3.711 1.00 44.03 140 THR A C 1
ATOM 1110 O O . THR A 1 140 ? 17.052 12.965 -4.548 1.00 44.03 140 THR A O 1
ATOM 1113 N N . HIS A 1 141 ? 18.013 11.892 -2.811 1.00 52.06 141 HIS A N 1
ATOM 1114 C CA . HIS A 1 141 ? 17.024 10.838 -2.647 1.00 52.06 141 HIS A CA 1
ATOM 1115 C C . HIS A 1 141 ? 16.015 11.277 -1.589 1.00 52.06 141 HIS A C 1
ATOM 1117 O O . HIS A 1 141 ? 16.367 11.429 -0.420 1.00 52.06 141 HIS A O 1
ATOM 1123 N N . THR A 1 142 ? 14.767 11.507 -1.992 1.00 57.53 142 THR A N 1
ATOM 1124 C CA . THR A 1 142 ? 13.699 11.877 -1.054 1.00 57.53 142 THR A CA 1
ATOM 1125 C C . THR A 1 142 ? 12.679 10.752 -0.980 1.00 57.53 142 THR A C 1
ATOM 1127 O O . THR A 1 142 ? 12.129 10.338 -2.001 1.00 57.53 142 THR A O 1
ATOM 1130 N N . HIS A 1 143 ? 12.438 10.267 0.238 1.00 62.84 143 HIS A N 1
ATOM 1131 C CA . HIS A 1 143 ? 11.348 9.349 0.547 1.00 62.84 143 HIS A CA 1
ATOM 1132 C C . HIS A 1 143 ? 10.150 10.164 1.017 1.00 62.84 143 HIS A C 1
ATOM 1134 O O . HIS A 1 143 ? 10.200 10.807 2.070 1.00 62.84 143 HIS A O 1
ATOM 1140 N N . THR A 1 144 ? 9.078 10.150 0.233 1.00 67.94 144 THR A N 1
ATOM 1141 C CA . THR A 1 144 ? 7.821 10.791 0.612 1.00 67.94 144 THR A CA 1
ATOM 1142 C C . THR A 1 144 ? 6.837 9.722 1.048 1.00 67.94 144 THR A C 1
ATOM 1144 O O . THR A 1 144 ? 6.590 8.770 0.313 1.00 67.94 144 THR A O 1
ATOM 1147 N N . THR A 1 145 ? 6.280 9.897 2.246 1.00 69.25 145 THR A N 1
ATOM 1148 C CA . THR A 1 145 ? 5.247 9.025 2.806 1.00 69.25 145 THR A CA 1
ATOM 1149 C C . THR A 1 145 ? 3.959 9.817 2.928 1.00 69.25 145 THR A C 1
ATOM 1151 O O . THR A 1 145 ? 3.868 10.795 3.677 1.00 69.25 145 THR A O 1
ATOM 1154 N N . CYS A 1 146 ? 2.946 9.366 2.211 1.00 73.31 146 CYS A N 1
ATOM 1155 C CA . CYS A 1 146 ? 1.593 9.873 2.318 1.00 73.31 146 CYS A CA 1
ATOM 1156 C C . CYS A 1 146 ? 0.737 8.871 3.086 1.00 73.31 146 CYS A C 1
ATOM 1158 O O . CYS A 1 146 ? 0.973 7.674 2.985 1.00 73.31 146 CYS A O 1
ATOM 1160 N N . ARG A 1 147 ? -0.235 9.326 3.877 1.00 75.75 147 ARG A N 1
ATOM 1161 C CA . ARG A 1 147 ? -1.109 8.456 4.675 1.00 75.75 147 ARG A CA 1
ATOM 1162 C C . ARG A 1 147 ? -2.571 8.789 4.431 1.00 75.75 147 ARG A C 1
ATOM 1164 O O . ARG A 1 147 ? -2.936 9.951 4.297 1.00 75.75 147 ARG A O 1
ATOM 1171 N N . THR A 1 148 ? -3.406 7.764 4.434 1.00 70.81 148 THR A N 1
ATOM 1172 C CA . THR A 1 148 ? -4.858 7.879 4.400 1.00 70.81 148 THR A CA 1
ATOM 1173 C C . THR A 1 148 ? -5.497 6.772 5.232 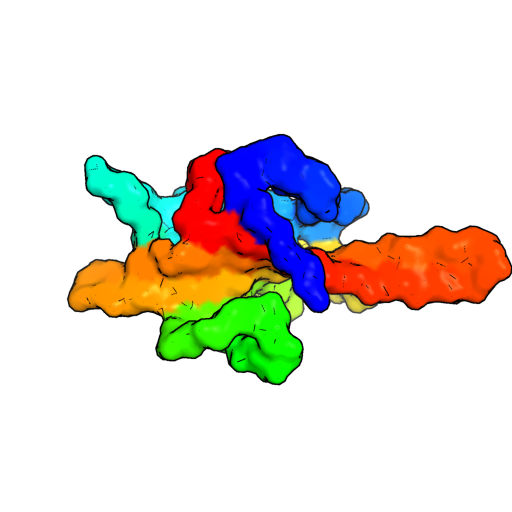1.00 70.81 148 THR A C 1
ATOM 1175 O O . THR A 1 148 ? -4.931 5.694 5.420 1.00 70.81 148 THR A O 1
ATOM 1178 N N . THR A 1 149 ? -6.698 7.023 5.728 1.00 72.06 149 THR A N 1
ATOM 1179 C CA . THR A 1 149 ? -7.592 5.993 6.278 1.00 72.06 149 THR A CA 1
ATOM 1180 C C . THR A 1 149 ? -8.671 5.583 5.274 1.00 72.06 149 THR A C 1
ATOM 1182 O O . THR A 1 149 ? -9.486 4.720 5.572 1.00 72.06 149 THR A O 1
ATOM 1185 N N . SER A 1 150 ? -8.671 6.204 4.092 1.00 72.50 150 SER A N 1
ATOM 1186 C CA . SER A 1 150 ? -9.811 6.285 3.185 1.00 72.50 150 SER A CA 1
ATOM 1187 C C . SER A 1 150 ? -9.367 6.077 1.732 1.00 72.50 150 SER A C 1
ATOM 1189 O O . SER A 1 150 ? -9.650 6.904 0.871 1.00 72.50 150 SER A O 1
ATOM 1191 N N . VAL A 1 151 ? -8.639 4.988 1.451 1.00 73.81 151 VAL A N 1
ATOM 1192 C CA . VAL A 1 151 ? -7.996 4.770 0.139 1.00 73.81 151 VAL A CA 1
ATOM 1193 C C . VAL A 1 151 ? -8.985 4.802 -1.027 1.00 73.81 151 VAL A C 1
ATOM 1195 O O . VAL A 1 151 ? -8.724 5.481 -2.010 1.00 73.81 151 VAL A O 1
ATOM 1198 N N . CYS A 1 152 ? -10.155 4.176 -0.882 1.00 68.19 152 CYS A N 1
ATOM 1199 C CA . CYS A 1 152 ? -11.194 4.137 -1.915 1.00 68.19 152 CYS A CA 1
ATOM 1200 C C . CYS A 1 152 ? -11.881 5.492 -2.163 1.00 68.19 152 CYS A C 1
ATOM 1202 O O . CYS A 1 152 ? -12.660 5.607 -3.095 1.00 68.19 152 CYS A O 1
ATOM 1204 N N . TYR A 1 153 ? -11.647 6.503 -1.319 1.00 72.00 153 TYR A N 1
ATOM 1205 C CA . TYR A 1 153 ? -12.146 7.866 -1.541 1.00 72.00 153 TYR A CA 1
ATOM 1206 C C . TYR A 1 153 ? -11.099 8.765 -2.223 1.00 72.00 153 TYR A C 1
ATOM 1208 O O . TYR A 1 153 ? -11.381 9.925 -2.524 1.00 72.00 153 TYR A O 1
ATOM 1216 N N . ILE A 1 154 ? -9.880 8.256 -2.436 1.00 67.62 154 ILE A N 1
ATOM 1217 C CA . ILE A 1 154 ? -8.794 8.970 -3.122 1.00 67.62 154 ILE A CA 1
ATOM 1218 C C . ILE A 1 154 ? -8.727 8.599 -4.605 1.00 67.62 154 ILE A C 1
ATOM 1220 O O . ILE A 1 154 ? -8.332 9.450 -5.403 1.00 67.62 154 ILE A O 1
ATOM 1224 N N . VAL A 1 155 ? -9.072 7.355 -4.952 1.00 63.12 155 VAL A N 1
ATOM 1225 C CA . VAL A 1 155 ? -8.979 6.781 -6.308 1.00 63.12 155 VAL A CA 1
ATOM 1226 C C . VAL A 1 155 ? -10.349 6.535 -6.909 1.00 63.12 155 VAL A C 1
ATOM 1228 O O . VAL A 1 155 ? -11.255 6.154 -6.139 1.00 63.12 155 VAL A O 1
#